Protein AF-A0A2W6WFK7-F1 (afdb_monomer)

Radius of gyration: 18.99 Å; Cα contacts (8 Å, |Δi|>4): 15; chains: 1; bounding box: 41×24×45 Å

Secondary structure (DSSP, 8-state):
--PPP---SSHHHHHHHHHHHHHTSSPPPP--HHHHHHHHHHHHHHHHHHHHS-HHHHHHHHHHHHHHHHTT-

Foldseek 3Di:
DPDPDDADPDPVSNVVVVVCCVVVVDPDDDDDPVNVVVVVCCVPVVVVVVVVDDPVRVVVVVVVVVVVVVVVD

Solvent-accessible surface area (backbone atoms only — not comparable to full-atom values): 4525 Å² total; per-residue (Å²): 129,88,75,73,85,85,72,65,86,51,67,68,61,35,51,49,53,53,49,33,38,74,73,63,78,35,82,74,79,80,79,52,70,67,58,58,52,49,52,57,47,47,69,52,48,52,60,55,52,59,72,74,49,52,74,65,58,52,50,54,55,49,52,53,52,50,53,56,55,60,73,73,104

Structure (mmCIF, N/CA/C/O backbone):
data_AF-A0A2W6WFK7-F1
#
_entry.id   AF-A0A2W6WFK7-F1
#
loop_
_atom_site.group_PDB
_atom_site.id
_atom_site.type_symbol
_atom_site.label_atom_id
_atom_site.label_alt_id
_atom_site.label_comp_id
_atom_site.label_asym_id
_atom_site.label_entity_id
_atom_site.label_seq_id
_atom_site.pdbx_PDB_ins_code
_atom_site.Cartn_x
_atom_site.Cartn_y
_atom_site.Cartn_z
_atom_site.occupancy
_atom_site.B_iso_or_equiv
_atom_site.auth_seq_id
_atom_site.auth_comp_id
_atom_site.auth_asym_id
_atom_site.auth_atom_id
_atom_site.pdbx_PDB_model_num
ATOM 1 N N . MET A 1 1 ? 4.503 -14.692 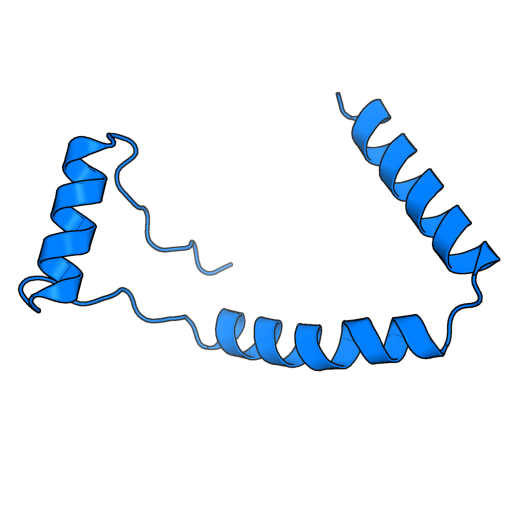2.792 1.00 54.84 1 MET A N 1
ATOM 2 C CA . MET A 1 1 ? 4.429 -13.279 2.357 1.00 54.84 1 MET A CA 1
ATOM 3 C C . MET A 1 1 ? 5.272 -13.145 1.104 1.00 54.84 1 MET A C 1
ATOM 5 O O . MET A 1 1 ? 6.470 -13.382 1.183 1.00 54.84 1 MET A O 1
ATOM 9 N N . THR A 1 2 ? 4.673 -12.868 -0.053 1.00 54.41 2 THR A N 1
ATOM 10 C CA . THR A 1 2 ? 5.435 -12.626 -1.285 1.00 54.41 2 THR A CA 1
ATOM 11 C C . THR A 1 2 ? 6.207 -11.321 -1.102 1.00 54.41 2 THR A C 1
ATOM 13 O O . THR A 1 2 ? 5.594 -10.271 -0.908 1.00 54.41 2 THR A O 1
ATOM 16 N N . LYS A 1 3 ? 7.543 -11.387 -1.055 1.00 64.31 3 LYS A N 1
ATOM 17 C CA . LYS A 1 3 ? 8.376 -10.181 -0.960 1.00 64.31 3 LYS A CA 1
ATOM 18 C C . LYS A 1 3 ? 8.132 -9.346 -2.221 1.00 64.31 3 LYS A C 1
ATOM 20 O O . LYS A 1 3 ? 8.172 -9.921 -3.309 1.00 64.31 3 LYS A O 1
ATOM 25 N N . PRO A 1 4 ? 7.863 -8.034 -2.101 1.00 62.25 4 PRO A N 1
ATOM 26 C CA . PRO A 1 4 ? 7.787 -7.190 -3.278 1.00 62.25 4 PRO A CA 1
ATOM 27 C C . PRO A 1 4 ? 9.127 -7.244 -4.030 1.00 62.25 4 PRO A C 1
ATOM 29 O O . PRO A 1 4 ? 10.177 -7.397 -3.391 1.00 62.25 4 PRO A O 1
ATOM 32 N N . PRO A 1 5 ? 9.097 -7.132 -5.367 1.00 69.12 5 PRO A N 1
ATOM 33 C CA . PRO A 1 5 ? 10.301 -7.094 -6.189 1.00 69.12 5 PRO A CA 1
ATOM 34 C C . PRO A 1 5 ? 11.224 -5.982 -5.680 1.00 69.12 5 PRO A C 1
ATOM 36 O O . PRO A 1 5 ? 10.793 -4.849 -5.439 1.00 69.12 5 PRO A O 1
ATOM 39 N N . LYS A 1 6 ? 12.491 -6.325 -5.439 1.00 76.38 6 LYS A N 1
ATOM 40 C CA . LYS A 1 6 ? 13.451 -5.419 -4.810 1.00 76.38 6 LYS A CA 1
ATOM 41 C C . LYS A 1 6 ? 13.942 -4.417 -5.847 1.00 76.38 6 LYS A C 1
ATOM 43 O O . LYS A 1 6 ? 14.663 -4.787 -6.763 1.00 76.38 6 LYS A O 1
ATOM 48 N N . ARG A 1 7 ? 13.551 -3.154 -5.689 1.00 85.62 7 ARG A N 1
ATOM 49 C CA . ARG A 1 7 ? 14.045 -2.062 -6.533 1.00 85.62 7 ARG A CA 1
ATOM 50 C C . ARG A 1 7 ? 15.431 -1.591 -6.069 1.00 85.62 7 ARG A C 1
ATOM 52 O O . ARG A 1 7 ? 15.716 -1.686 -4.866 1.00 85.62 7 ARG A O 1
ATOM 59 N N . PRO A 1 8 ? 16.279 -1.086 -6.985 1.00 92.44 8 PRO A N 1
ATOM 60 C CA . PRO A 1 8 ? 17.527 -0.427 -6.624 1.00 92.44 8 PRO A CA 1
ATOM 61 C C . PRO A 1 8 ? 17.280 0.705 -5.624 1.00 92.44 8 PRO A C 1
ATOM 63 O O . PRO A 1 8 ? 16.271 1.406 -5.708 1.00 92.44 8 PRO A O 1
ATOM 66 N N . ARG A 1 9 ? 18.188 0.861 -4.652 1.00 92.31 9 ARG A N 1
ATOM 67 C CA . ARG A 1 9 ? 18.129 1.986 -3.701 1.00 92.31 9 ARG A CA 1
ATOM 68 C C . ARG A 1 9 ? 18.752 3.255 -4.271 1.00 92.31 9 ARG A C 1
ATOM 70 O O . ARG A 1 9 ? 18.399 4.341 -3.829 1.00 92.31 9 ARG A O 1
ATOM 77 N N . ASP A 1 10 ? 19.696 3.097 -5.195 1.00 96.38 10 ASP A N 1
ATOM 78 C CA . ASP A 1 10 ? 20.347 4.209 -5.868 1.00 96.38 10 ASP A CA 1
ATOM 79 C C . ASP A 1 10 ? 19.367 4.892 -6.845 1.00 96.38 10 ASP A C 1
ATOM 81 O O . ASP A 1 10 ? 18.734 4.194 -7.647 1.00 96.38 10 ASP A O 1
ATOM 85 N N . PRO A 1 11 ? 19.227 6.229 -6.803 1.00 96.19 11 PRO A N 1
ATOM 86 C CA . PRO A 1 11 ? 18.293 6.950 -7.663 1.00 96.19 11 PRO A CA 1
ATOM 87 C C . PRO A 1 11 ? 18.588 6.820 -9.160 1.00 96.19 11 PRO A C 1
ATOM 89 O O . PRO A 1 11 ? 17.645 6.736 -9.944 1.00 96.19 11 PRO A O 1
ATOM 92 N N . ASN A 1 12 ? 19.861 6.768 -9.568 1.00 97.44 12 ASN A N 1
ATOM 93 C CA . ASN A 1 12 ? 20.227 6.681 -10.984 1.00 97.44 12 ASN A CA 1
ATOM 94 C C . ASN A 1 12 ? 19.906 5.293 -11.544 1.00 97.44 12 ASN A C 1
ATOM 96 O O . ASN A 1 12 ? 19.318 5.170 -12.617 1.00 97.44 12 ASN A O 1
ATOM 100 N N . GLN A 1 13 ? 20.222 4.242 -10.786 1.00 95.81 13 GLN A N 1
ATOM 101 C CA . GLN A 1 13 ? 19.845 2.870 -11.130 1.00 95.81 13 GLN A CA 1
ATOM 102 C C . GLN A 1 13 ? 18.326 2.696 -11.181 1.00 95.81 13 GLN A C 1
ATOM 104 O O . GLN A 1 13 ? 17.808 2.010 -12.059 1.00 95.81 13 GLN A O 1
ATOM 109 N N . LEU A 1 14 ? 17.601 3.326 -10.254 1.00 94.75 14 LEU A N 1
ATOM 110 C CA . LEU A 1 14 ? 16.145 3.298 -10.253 1.00 94.75 14 LEU A CA 1
ATOM 111 C C . LEU A 1 14 ? 15.560 4.030 -11.467 1.00 94.75 14 LEU A C 1
ATOM 113 O O . LEU A 1 14 ? 14.620 3.524 -12.073 1.00 94.75 14 LEU A O 1
ATOM 117 N N . ALA A 1 15 ? 16.109 5.192 -11.823 1.00 95.75 15 ALA A N 1
ATOM 118 C CA . ALA A 1 15 ? 15.684 5.951 -12.993 1.00 95.75 15 ALA A CA 1
ATOM 119 C C . ALA A 1 15 ? 15.899 5.150 -14.282 1.00 95.75 15 ALA A C 1
ATOM 121 O O . ALA A 1 15 ? 14.979 5.056 -15.090 1.00 95.75 15 ALA A O 1
ATOM 122 N N . LYS A 1 16 ? 17.062 4.501 -14.428 1.00 95.81 16 LYS A N 1
ATOM 123 C CA . LYS A 1 16 ? 17.321 3.580 -15.538 1.00 95.81 16 LYS A CA 1
ATOM 124 C C . LYS A 1 16 ? 16.278 2.460 -15.590 1.00 95.81 16 LYS A C 1
ATOM 126 O O . LYS A 1 16 ? 15.600 2.328 -16.596 1.00 95.81 16 LYS A O 1
ATOM 131 N N . LEU A 1 17 ? 16.076 1.736 -14.486 1.00 93.88 17 LEU A N 1
ATOM 132 C CA . LEU A 1 17 ? 15.089 0.651 -14.414 1.00 93.88 17 LEU A CA 1
ATOM 133 C C . LEU A 1 17 ? 13.680 1.113 -14.828 1.00 93.88 17 LEU A C 1
ATOM 135 O O . LEU A 1 17 ? 12.933 0.370 -15.453 1.00 93.88 17 LEU A O 1
ATOM 139 N N . MET A 1 18 ? 13.283 2.337 -14.469 1.00 93.44 18 MET A N 1
ATOM 140 C CA . MET A 1 18 ? 11.993 2.890 -14.893 1.00 93.44 18 MET A CA 1
ATOM 141 C C . MET A 1 18 ? 11.918 3.111 -16.406 1.00 93.44 18 MET A C 1
ATOM 143 O O . MET A 1 18 ? 10.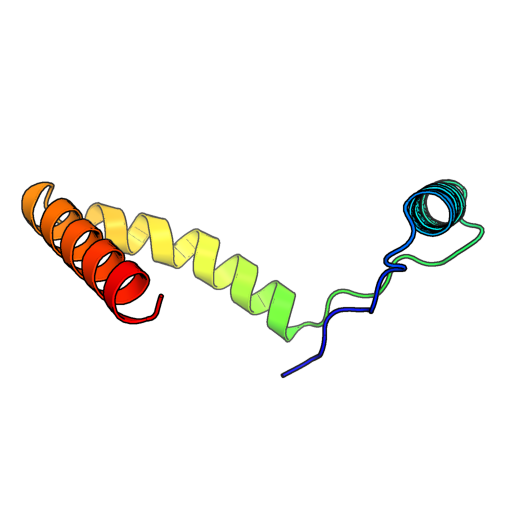871 2.832 -16.988 1.00 93.44 18 MET A O 1
ATOM 147 N N . VAL A 1 19 ? 12.995 3.611 -17.021 1.00 96.62 19 VAL A N 1
ATOM 148 C CA . VAL A 1 19 ? 13.081 3.798 -18.476 1.00 96.62 19 VAL A CA 1
ATOM 149 C C . VAL A 1 19 ? 13.054 2.447 -19.174 1.00 96.62 19 VAL A C 1
ATOM 151 O O . VAL A 1 19 ? 12.199 2.261 -20.029 1.00 96.62 19 VAL A O 1
ATOM 154 N N . ASP A 1 20 ? 13.880 1.496 -18.739 1.00 95.56 20 ASP A N 1
ATOM 155 C CA . ASP A 1 20 ? 13.970 0.158 -19.329 1.00 95.56 20 ASP A CA 1
ATOM 156 C C . ASP A 1 20 ? 12.599 -0.555 -19.287 1.00 95.56 20 ASP A C 1
ATOM 158 O O . ASP A 1 20 ? 12.167 -1.167 -20.264 1.00 95.56 20 ASP A O 1
ATOM 162 N N . ILE A 1 21 ? 11.842 -0.402 -18.190 1.00 94.12 21 ILE A N 1
ATOM 163 C CA . ILE A 1 21 ? 10.465 -0.918 -18.093 1.00 94.12 21 ILE A CA 1
ATOM 164 C C . ILE A 1 21 ? 9.505 -0.198 -19.049 1.00 94.12 21 ILE A C 1
ATOM 166 O O . ILE A 1 21 ? 8.619 -0.825 -19.630 1.00 94.12 21 ILE A O 1
ATOM 170 N N . ALA A 1 22 ? 9.631 1.121 -19.194 1.00 94.81 22 ALA A N 1
ATOM 171 C CA . ALA A 1 22 ? 8.741 1.916 -20.037 1.00 94.81 22 ALA A CA 1
ATOM 172 C C . ALA A 1 22 ? 9.003 1.7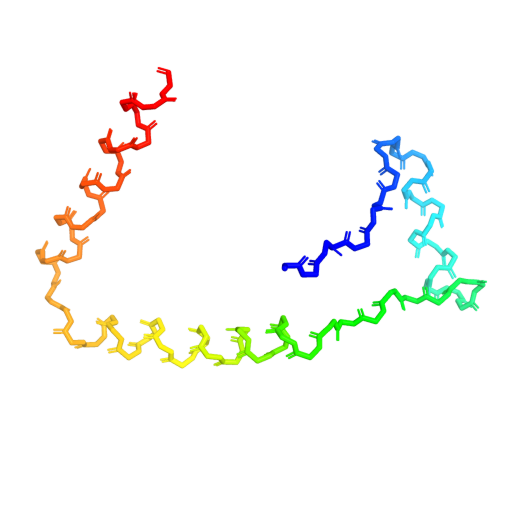15 -21.539 1.00 94.81 22 ALA A C 1
ATOM 174 O O . ALA A 1 22 ? 8.061 1.779 -22.329 1.00 94.81 22 ALA A O 1
ATOM 175 N N . THR A 1 23 ? 10.257 1.465 -21.928 1.00 96.56 23 THR A N 1
ATOM 176 C CA . THR A 1 23 ? 10.663 1.174 -23.312 1.00 96.56 23 THR A CA 1
ATOM 177 C C . THR A 1 23 ? 10.495 -0.300 -23.681 1.00 96.56 23 THR A C 1
ATOM 179 O O . THR A 1 23 ? 10.562 -0.642 -24.859 1.00 96.56 23 THR A O 1
ATOM 182 N N . GLY A 1 24 ? 10.220 -1.169 -22.701 1.00 92.75 24 GLY A N 1
ATOM 183 C CA . GLY A 1 24 ? 10.053 -2.609 -22.904 1.00 92.75 24 GLY A CA 1
ATOM 184 C C . GLY A 1 24 ? 11.371 -3.383 -22.976 1.00 92.75 24 GLY A C 1
ATOM 185 O O . GLY A 1 24 ? 11.358 -4.561 -23.327 1.00 92.75 24 GLY A O 1
ATOM 186 N N . GLU A 1 25 ? 12.492 -2.745 -22.634 1.00 93.94 25 GLU A N 1
ATOM 187 C CA . GLU A 1 25 ? 13.795 -3.398 -22.470 1.00 93.94 25 GLU A CA 1
ATOM 188 C C . GLU A 1 25 ? 13.824 -4.312 -21.235 1.00 93.94 25 GLU A C 1
ATOM 190 O O . GLU A 1 25 ? 14.510 -5.333 -21.237 1.00 93.94 25 GLU A O 1
ATOM 195 N N . GLU A 1 26 ? 13.030 -3.997 -20.206 1.00 90.00 26 GLU A N 1
ATOM 196 C CA . GLU A 1 26 ? 12.845 -4.839 -19.025 1.00 90.00 26 GLU A CA 1
ATOM 197 C C . GLU A 1 26 ? 11.356 -5.067 -18.717 1.00 90.00 26 GLU A C 1
ATOM 199 O O . GLU A 1 26 ? 10.511 -4.185 -18.860 1.00 90.00 26 GLU A O 1
ATOM 204 N N . ALA A 1 27 ? 11.000 -6.275 -18.275 1.00 85.25 27 ALA A N 1
ATOM 205 C CA . ALA A 1 27 ? 9.623 -6.577 -17.902 1.00 85.25 27 ALA A CA 1
ATOM 206 C C . ALA A 1 27 ? 9.284 -5.985 -16.527 1.00 85.25 27 ALA A C 1
ATOM 208 O O . ALA A 1 27 ? 10.016 -6.154 -15.548 1.00 85.25 27 ALA A O 1
ATOM 209 N N . ALA A 1 28 ? 8.112 -5.355 -16.418 1.00 82.44 28 ALA A N 1
ATOM 210 C CA . ALA A 1 28 ? 7.584 -4.973 -15.118 1.00 82.44 28 ALA A CA 1
ATOM 211 C C . ALA A 1 28 ? 7.370 -6.229 -14.253 1.00 82.44 28 ALA A C 1
ATOM 213 O O . ALA A 1 28 ? 6.848 -7.236 -14.739 1.00 82.44 28 ALA A O 1
ATOM 214 N N . PRO A 1 29 ? 7.714 -6.185 -12.958 1.00 80.94 29 PRO A N 1
ATOM 215 C CA . PRO A 1 29 ? 7.528 -7.339 -12.100 1.00 80.94 29 PRO A CA 1
ATOM 216 C C . PRO A 1 29 ? 6.042 -7.668 -11.945 1.00 80.94 29 PRO A C 1
ATOM 218 O O . PRO A 1 29 ? 5.219 -6.790 -11.664 1.00 80.94 29 PRO A O 1
ATOM 221 N N . GLU A 1 30 ? 5.710 -8.951 -12.078 1.00 81.38 30 GLU A N 1
ATOM 222 C CA . GLU A 1 30 ? 4.336 -9.420 -11.956 1.00 81.38 30 GLU A CA 1
ATOM 223 C C . GLU A 1 30 ? 3.775 -9.174 -10.550 1.00 81.38 30 GLU A C 1
ATOM 225 O O . GLU A 1 30 ? 4.398 -9.448 -9.516 1.00 81.38 30 GLU A O 1
ATOM 230 N N . VAL A 1 31 ? 2.545 -8.666 -10.501 1.00 80.69 31 VAL A N 1
ATOM 231 C CA . VAL A 1 31 ? 1.830 -8.489 -9.239 1.00 80.69 31 VAL A CA 1
ATOM 232 C C . VAL A 1 31 ? 1.331 -9.849 -8.773 1.00 80.69 31 VAL A C 1
ATOM 234 O O . VAL A 1 31 ? 0.443 -10.438 -9.386 1.00 80.69 31 VAL A O 1
ATOM 237 N N . ALA A 1 32 ? 1.849 -10.321 -7.638 1.00 85.50 32 ALA A N 1
ATOM 238 C CA . ALA A 1 32 ? 1.399 -11.577 -7.051 1.00 85.50 32 ALA A CA 1
ATOM 239 C C . ALA A 1 32 ? -0.138 -11.585 -6.856 1.00 85.50 32 ALA A C 1
ATOM 241 O O . ALA A 1 32 ? -0.692 -10.599 -6.345 1.00 85.50 32 ALA A O 1
ATOM 242 N N . PRO A 1 33 ? -0.842 -12.697 -7.152 1.00 86.56 33 PRO A N 1
ATOM 243 C CA . PRO A 1 33 ? -2.302 -12.786 -7.023 1.00 86.56 33 PRO A CA 1
ATOM 244 C C . PRO A 1 33 ? -2.828 -12.404 -5.631 1.00 86.56 33 PRO A C 1
ATOM 246 O O . PRO A 1 33 ? -3.909 -11.831 -5.483 1.00 86.56 33 PRO A O 1
ATOM 249 N N . THR A 1 34 ? -2.035 -12.669 -4.591 1.00 88.12 34 THR A N 1
ATOM 250 C CA . THR A 1 34 ? -2.330 -12.295 -3.202 1.00 88.12 34 THR A CA 1
ATOM 251 C C . THR A 1 34 ? -2.406 -10.781 -3.004 1.00 88.12 34 THR A C 1
ATOM 253 O O . THR A 1 34 ? -3.308 -10.300 -2.317 1.00 88.12 34 THR A O 1
ATOM 256 N N . ILE A 1 35 ? -1.511 -10.020 -3.640 1.00 85.56 35 ILE A N 1
ATOM 257 C CA . ILE A 1 35 ? -1.470 -8.553 -3.577 1.00 85.56 35 ILE A CA 1
ATOM 258 C C . ILE A 1 35 ? -2.673 -7.972 -4.321 1.00 85.56 35 ILE A C 1
ATOM 260 O O .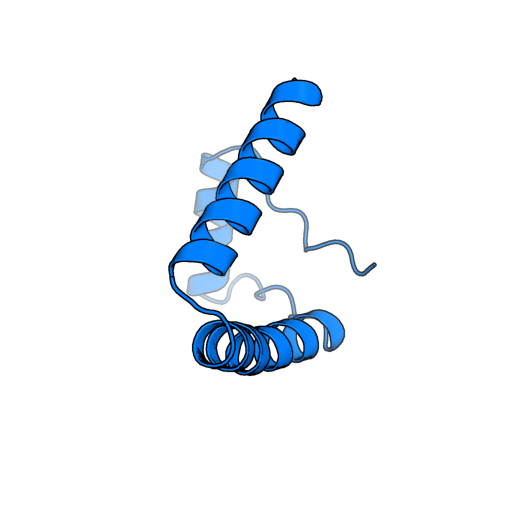 ILE A 1 35 ? -3.363 -7.096 -3.796 1.00 85.56 35 ILE A O 1
ATOM 264 N N . ALA A 1 36 ? -2.980 -8.503 -5.507 1.00 88.56 36 ALA A N 1
ATOM 265 C CA . ALA A 1 36 ? -4.149 -8.087 -6.278 1.00 88.56 36 ALA A CA 1
ATOM 266 C C . ALA A 1 36 ? -5.458 -8.318 -5.498 1.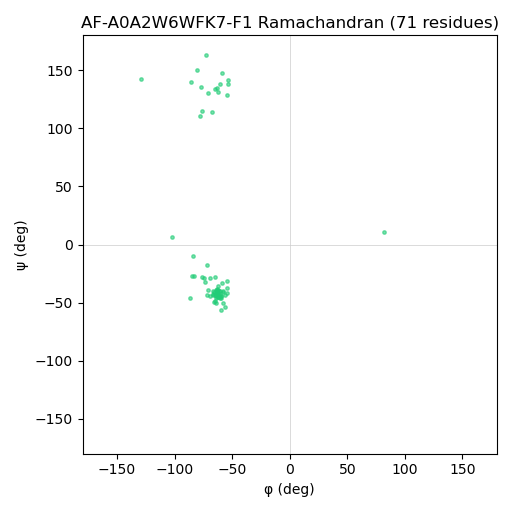00 88.56 36 ALA A C 1
ATOM 268 O O . ALA A 1 36 ? -6.303 -7.420 -5.402 1.00 88.56 36 ALA A O 1
ATOM 269 N N . ARG A 1 37 ? -5.601 -9.489 -4.858 1.00 91.38 37 ARG A N 1
ATOM 270 C CA . ARG A 1 37 ? -6.747 -9.811 -3.994 1.00 91.38 37 ARG A CA 1
ATOM 271 C C . ARG A 1 37 ? -6.838 -8.871 -2.792 1.00 91.38 37 ARG A C 1
ATOM 273 O O . ARG A 1 37 ? -7.927 -8.376 -2.499 1.00 91.38 37 ARG A O 1
ATOM 280 N N . ALA A 1 38 ? -5.720 -8.602 -2.120 1.00 90.56 38 ALA A N 1
ATOM 281 C CA . ALA A 1 38 ? -5.677 -7.695 -0.975 1.00 90.56 38 ALA A CA 1
ATOM 282 C C . ALA A 1 38 ? -6.086 -6.264 -1.361 1.00 90.56 38 ALA A C 1
ATOM 284 O O . ALA A 1 38 ? -6.898 -5.654 -0.667 1.00 90.56 38 ALA A O 1
ATOM 285 N N . LYS A 1 39 ? -5.610 -5.756 -2.508 1.00 92.06 39 LYS A N 1
ATOM 286 C CA . LYS A 1 39 ? -6.008 -4.446 -3.050 1.00 92.06 39 LYS A CA 1
ATOM 287 C C . LYS A 1 39 ? -7.520 -4.371 -3.267 1.00 92.06 39 LYS A C 1
ATOM 289 O O . LYS A 1 39 ? -8.162 -3.441 -2.782 1.00 92.06 39 LYS A O 1
ATOM 294 N N . LYS A 1 40 ? -8.097 -5.372 -3.942 1.00 94.25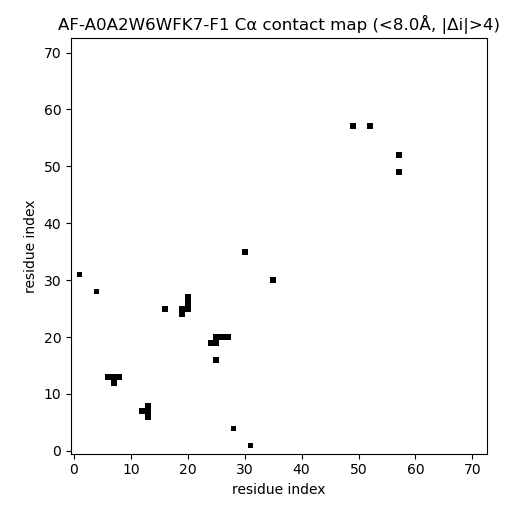 40 LYS A N 1
ATOM 295 C CA . LYS A 1 40 ? -9.546 -5.445 -4.195 1.00 94.25 40 LYS A CA 1
ATOM 296 C C . LYS A 1 40 ? -10.350 -5.497 -2.892 1.00 94.25 40 LYS A C 1
ATOM 298 O O . LYS A 1 40 ? -11.360 -4.809 -2.758 1.00 94.25 40 LYS A O 1
ATOM 303 N N . ALA A 1 41 ? -9.889 -6.278 -1.916 1.00 94.12 41 ALA A N 1
ATOM 304 C CA . ALA A 1 41 ? -10.523 -6.363 -0.605 1.00 94.12 41 ALA A CA 1
ATOM 305 C C . ALA A 1 41 ? -10.470 -5.022 0.148 1.00 94.12 41 ALA A C 1
ATOM 307 O O . ALA A 1 41 ? -11.490 -4.591 0.681 1.00 94.12 41 ALA A O 1
ATOM 308 N N . GLY A 1 42 ? -9.326 -4.329 0.142 1.00 94.06 42 GLY A N 1
ATOM 309 C CA . GLY A 1 42 ? -9.157 -3.029 0.799 1.00 94.06 42 GLY A CA 1
ATOM 310 C C . GLY A 1 42 ? -10.041 -1.930 0.207 1.00 94.06 42 GLY A C 1
ATOM 311 O O . GLY A 1 42 ? -10.686 -1.196 0.956 1.00 94.06 42 GLY A O 1
ATOM 312 N N . GLN A 1 43 ? -10.147 -1.876 -1.126 1.00 95.06 43 GLN A N 1
ATOM 313 C CA . GLN A 1 43 ? -11.015 -0.925 -1.834 1.00 95.06 43 GLN A CA 1
ATOM 314 C C . GLN A 1 43 ? -12.493 -1.064 -1.447 1.00 95.06 43 GLN A C 1
ATOM 316 O O . GLN A 1 43 ? -13.207 -0.068 -1.404 1.00 95.06 43 GLN A O 1
ATOM 321 N N . LYS A 1 44 ? -12.954 -2.282 -1.134 1.00 96.06 44 LYS A N 1
ATOM 322 C CA . LYS A 1 44 ? -14.328 -2.527 -0.672 1.00 96.06 44 LYS A CA 1
ATOM 323 C C . LYS A 1 44 ? -14.475 -2.351 0.843 1.00 96.06 44 LYS A C 1
ATOM 325 O O . LYS A 1 44 ? -15.423 -1.722 1.306 1.00 96.06 44 LYS A O 1
ATOM 330 N N . GLY A 1 45 ? -13.551 -2.918 1.616 1.00 95.69 45 GLY A N 1
ATOM 331 C CA . GLY A 1 45 ? -13.643 -3.004 3.074 1.00 95.69 45 GLY A CA 1
ATOM 332 C C . GLY A 1 45 ? -13.468 -1.663 3.783 1.00 95.69 45 GLY A C 1
ATOM 333 O O . GLY A 1 45 ? -14.199 -1.382 4.730 1.00 95.69 45 GLY A O 1
ATOM 334 N N . GLY A 1 46 ? -12.551 -0.815 3.308 1.00 93.75 46 GLY A N 1
ATOM 335 C CA . GLY A 1 46 ? -12.300 0.503 3.901 1.00 93.75 46 GLY A CA 1
ATOM 336 C C . GLY A 1 46 ? -13.545 1.399 3.892 1.00 93.75 46 GLY A C 1
ATOM 337 O O . GLY A 1 46 ? -13.997 1.808 4.964 1.00 93.75 46 GLY A O 1
ATOM 338 N N . PRO A 1 47 ? -14.157 1.652 2.720 1.00 95.31 47 PRO A N 1
ATOM 339 C CA . PRO A 1 47 ? -15.386 2.436 2.629 1.00 95.31 47 PRO A CA 1
ATOM 340 C C . PRO A 1 47 ? -16.562 1.810 3.383 1.00 95.31 47 PRO A C 1
ATOM 342 O O . PRO A 1 47 ? -17.304 2.528 4.046 1.00 95.31 47 PRO A O 1
ATOM 345 N N . ALA A 1 48 ? -16.726 0.483 3.324 1.00 95.94 48 ALA A N 1
ATOM 346 C CA . ALA A 1 48 ? -17.789 -0.204 4.059 1.00 95.94 48 ALA A CA 1
ATOM 347 C C . ALA A 1 48 ? -17.667 0.028 5.572 1.00 95.94 48 ALA A C 1
ATOM 349 O O . ALA A 1 48 ? -18.637 0.411 6.219 1.00 95.94 48 ALA A O 1
ATOM 350 N N . ARG A 1 49 ? -16.457 -0.109 6.124 1.00 94.75 49 ARG A N 1
ATOM 351 C CA . ARG A 1 49 ? -16.184 0.179 7.536 1.00 94.75 49 ARG A CA 1
ATOM 352 C C . ARG A 1 49 ? -16.422 1.651 7.871 1.00 94.75 49 ARG A C 1
ATOM 354 O O . ARG A 1 49 ? -16.993 1.952 8.910 1.00 94.75 49 ARG A O 1
ATOM 361 N N . ALA A 1 50 ? -16.017 2.566 6.993 1.00 91.38 50 ALA A N 1
ATOM 362 C CA . ALA A 1 50 ? -16.193 3.999 7.211 1.00 91.38 50 ALA A CA 1
ATOM 363 C C . ALA A 1 50 ? -17.667 4.440 7.240 1.00 91.38 50 ALA A C 1
ATOM 365 O O . ALA A 1 50 ? -17.963 5.429 7.900 1.00 91.38 50 ALA A O 1
ATOM 366 N N . LYS A 1 51 ? -18.565 3.722 6.548 1.00 94.25 51 LYS A N 1
ATOM 367 C CA . LYS A 1 51 ? -20.017 3.977 6.567 1.00 94.25 51 LYS A CA 1
ATOM 368 C C . LYS A 1 51 ? -20.699 3.533 7.863 1.00 94.25 51 LYS A C 1
ATOM 370 O O . LYS A 1 51 ? -21.724 4.098 8.212 1.00 94.25 51 LYS A O 1
ATOM 375 N N . VAL A 1 52 ? -20.162 2.515 8.536 1.00 96.38 52 VAL A N 1
ATOM 376 C CA . VAL A 1 52 ? -20.744 1.963 9.773 1.00 96.38 52 VAL A CA 1
ATOM 377 C C . VAL A 1 52 ? -20.291 2.737 11.015 1.00 96.38 52 VAL A C 1
ATOM 379 O O . VAL A 1 52 ? -21.009 2.769 12.006 1.00 96.38 52 VAL A O 1
ATOM 382 N N . LEU A 1 53 ? -19.110 3.359 10.976 1.00 95.56 53 LEU A N 1
ATOM 383 C CA . LEU A 1 53 ? -18.543 4.067 12.126 1.00 95.56 53 LEU A CA 1
ATOM 384 C C . LEU A 1 53 ? -19.042 5.510 12.235 1.00 95.56 53 LEU A C 1
ATOM 386 O O . LEU A 1 53 ? -19.071 6.240 11.241 1.00 95.56 53 LEU A O 1
ATOM 390 N N . THR A 1 54 ? -19.321 5.950 13.463 1.00 96.56 54 THR A N 1
ATOM 391 C CA . THR A 1 54 ? -19.627 7.359 13.752 1.00 96.56 54 THR A CA 1
ATOM 392 C C . THR A 1 54 ? -18.367 8.235 13.671 1.00 96.56 54 THR A C 1
ATOM 394 O O . THR A 1 54 ? -17.235 7.727 13.697 1.00 96.56 54 THR A O 1
ATOM 397 N N . PRO A 1 55 ? -18.510 9.569 13.561 1.00 94.56 55 PRO A N 1
ATOM 398 C CA . PRO A 1 55 ? -17.379 10.485 13.648 1.00 94.56 55 PRO A CA 1
ATOM 399 C C . PRO A 1 55 ? -16.548 10.314 14.929 1.00 94.56 55 PRO A C 1
ATOM 401 O O . PRO A 1 55 ? -15.320 10.294 14.818 1.00 94.56 55 PRO A O 1
ATOM 404 N N . GLU A 1 56 ? -17.175 10.119 16.099 1.00 96.06 56 GLU A N 1
ATOM 405 C CA . GLU A 1 56 ? -16.442 9.930 17.362 1.00 96.06 56 GLU A CA 1
ATOM 406 C C . GLU A 1 56 ? -15.623 8.640 17.338 1.00 96.06 56 GLU A C 1
ATOM 408 O O . GLU A 1 56 ? -14.415 8.675 17.565 1.00 96.06 56 GLU A O 1
ATOM 413 N N . GLN A 1 57 ? -16.236 7.519 16.941 1.00 96.75 57 GLN A N 1
ATOM 414 C CA . GLN A 1 57 ? -15.551 6.226 16.858 1.00 96.75 57 GLN A CA 1
ATOM 415 C C . GLN A 1 57 ? -14.334 6.286 15.926 1.00 96.75 57 GLN A C 1
ATOM 417 O O . GLN A 1 57 ? -13.276 5.727 16.221 1.00 96.75 57 GLN A O 1
ATOM 422 N N . ARG A 1 58 ? -14.447 6.982 14.785 1.00 94.75 58 ARG A N 1
ATOM 423 C CA . ARG A 1 58 ? -13.306 7.182 13.875 1.00 94.75 58 ARG A CA 1
ATOM 424 C C . ARG A 1 58 ? -12.191 8.003 14.526 1.00 94.75 58 ARG A C 1
ATOM 426 O O . ARG A 1 58 ? -11.023 7.674 14.313 1.00 94.75 58 ARG A O 1
ATOM 433 N N . SER A 1 59 ? -12.543 9.029 15.300 1.00 95.31 59 SER A N 1
ATOM 434 C CA . SER A 1 59 ? -11.591 9.866 16.039 1.00 95.31 59 SER A CA 1
ATOM 435 C C . SER A 1 59 ? -10.838 9.061 17.103 1.00 95.31 59 SER A C 1
ATOM 437 O O . SER A 1 59 ? -9.608 9.090 17.147 1.00 95.31 59 SER A O 1
ATOM 439 N N . GLU A 1 60 ? -11.547 8.245 17.884 1.00 96.69 60 GLU A N 1
ATOM 440 C CA . GLU A 1 60 ? -10.957 7.371 18.905 1.00 96.69 60 GLU A CA 1
ATOM 441 C C . GLU A 1 60 ? -9.969 6.364 18.304 1.00 96.69 60 GLU A C 1
ATOM 443 O O . GLU A 1 60 ? -8.841 6.218 18.781 1.00 96.69 60 GLU A O 1
ATOM 448 N N . ILE A 1 61 ? -10.353 5.710 17.201 1.00 95.62 61 ILE A N 1
ATOM 449 C CA . ILE A 1 61 ? -9.478 4.773 16.482 1.00 95.62 61 ILE A CA 1
ATOM 450 C C . ILE A 1 61 ? -8.215 5.488 15.979 1.00 95.62 61 ILE A C 1
ATOM 452 O O . ILE A 1 61 ? -7.119 4.924 16.043 1.00 95.62 61 ILE A O 1
ATOM 456 N N . ALA A 1 62 ? -8.347 6.720 15.477 1.00 94.00 62 ALA A N 1
ATOM 457 C CA . ALA A 1 62 ? -7.213 7.513 15.012 1.00 94.00 62 ALA A CA 1
ATOM 458 C C . ALA A 1 62 ? -6.276 7.909 16.165 1.00 94.00 62 ALA A C 1
ATOM 460 O O . ALA A 1 62 ? -5.057 7.770 16.028 1.00 94.00 62 ALA A O 1
ATOM 461 N N . ALA A 1 63 ? -6.826 8.330 17.307 1.00 95.44 63 ALA A N 1
ATOM 462 C CA . ALA A 1 63 ? -6.058 8.663 18.504 1.00 95.44 63 ALA A CA 1
ATOM 463 C C . ALA A 1 63 ? -5.289 7.445 19.039 1.00 95.44 63 ALA A C 1
ATOM 465 O O . ALA A 1 63 ? -4.086 7.536 19.291 1.00 95.44 63 ALA A O 1
ATOM 466 N N . LEU A 1 64 ? -5.942 6.280 19.123 1.00 95.44 64 LEU A N 1
ATOM 467 C CA . LEU A 1 64 ? -5.301 5.026 19.527 1.00 95.44 64 LEU A CA 1
ATOM 468 C C . LEU A 1 64 ? -4.156 4.646 18.576 1.00 95.44 64 LEU A C 1
ATOM 470 O O . LEU A 1 64 ? -3.065 4.280 19.019 1.00 95.44 64 LEU A O 1
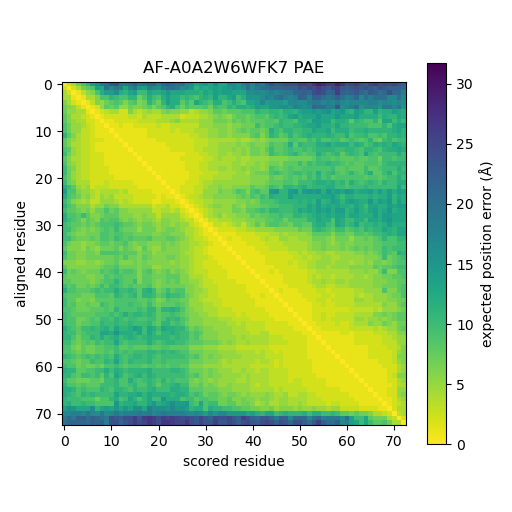ATOM 474 N N . ALA A 1 65 ? -4.375 4.768 17.263 1.00 94.75 65 ALA A N 1
ATOM 475 C CA . ALA A 1 65 ? -3.348 4.494 16.263 1.00 94.75 65 ALA A CA 1
ATOM 476 C C . ALA A 1 65 ? -2.150 5.452 16.379 1.00 94.75 65 ALA A C 1
ATOM 478 O O . ALA A 1 65 ? -1.006 5.020 16.224 1.00 94.75 65 ALA A O 1
ATOM 479 N N . ALA A 1 66 ? -2.391 6.734 16.667 1.00 94.88 66 ALA A N 1
ATOM 480 C CA . ALA A 1 66 ? -1.334 7.712 16.905 1.00 94.88 66 ALA A CA 1
ATOM 481 C C . ALA A 1 66 ? -0.526 7.359 18.162 1.00 94.88 66 ALA A C 1
ATOM 483 O O . ALA A 1 66 ? 0.692 7.217 18.074 1.00 94.88 66 ALA A O 1
ATOM 484 N N . GLN A 1 67 ? -1.188 7.104 19.294 1.00 94.75 67 GLN A N 1
ATOM 485 C CA . GLN A 1 67 ? -0.515 6.697 20.532 1.00 94.75 67 GLN A CA 1
ATOM 486 C C . GLN A 1 67 ? 0.343 5.440 20.334 1.00 94.75 67 GLN A C 1
ATOM 488 O O . GLN A 1 67 ? 1.483 5.391 20.789 1.00 94.75 67 GLN A O 1
ATOM 493 N N . ALA A 1 68 ? -0.167 4.434 19.618 1.00 95.19 68 ALA A N 1
ATOM 494 C CA . ALA A 1 68 ? 0.575 3.207 19.338 1.00 95.19 68 ALA A CA 1
ATOM 495 C C . ALA A 1 68 ? 1.833 3.447 18.486 1.00 95.19 68 ALA A C 1
ATOM 497 O O . ALA A 1 68 ? 2.860 2.816 18.729 1.00 95.19 68 ALA A O 1
ATOM 498 N N . ARG A 1 69 ? 1.770 4.357 17.502 1.00 94.12 69 ARG A N 1
ATOM 499 C CA . ARG A 1 69 ? 2.938 4.744 16.691 1.00 94.12 69 ARG A CA 1
ATOM 500 C C . ARG A 1 69 ? 3.997 5.443 17.536 1.00 94.12 69 ARG A C 1
ATOM 502 O O . ARG A 1 69 ? 5.168 5.124 17.401 1.00 94.12 69 ARG A O 1
ATOM 509 N N . TRP A 1 70 ? 3.575 6.350 18.414 1.00 92.06 70 TRP A N 1
ATOM 510 C CA . TRP A 1 70 ? 4.480 7.158 19.234 1.00 92.06 70 TRP A CA 1
ATOM 511 C C . TRP A 1 70 ? 5.080 6.374 20.408 1.00 92.06 70 TRP A C 1
ATOM 513 O O . TRP A 1 70 ? 6.206 6.644 20.796 1.00 92.06 70 TRP A O 1
ATOM 523 N N . LYS A 1 71 ? 4.387 5.353 20.932 1.00 84.19 71 LYS A N 1
ATOM 524 C CA . LYS A 1 71 ? 4.938 4.430 21.947 1.00 84.19 71 LYS A CA 1
ATOM 525 C C . LYS A 1 71 ? 5.995 3.458 21.408 1.00 84.19 71 LYS A C 1
ATOM 527 O O . LYS A 1 71 ? 6.674 2.818 22.200 1.00 84.19 71 LYS A O 1
ATOM 532 N N . LYS A 1 72 ? 6.066 3.271 20.087 1.00 61.00 72 LYS A N 1
ATOM 533 C CA . LYS A 1 72 ? 7.035 2.391 19.410 1.00 61.00 72 LYS A CA 1
ATOM 534 C C . LYS A 1 72 ? 8.204 3.157 18.773 1.00 61.00 72 LYS A C 1
ATOM 536 O O . LYS A 1 72 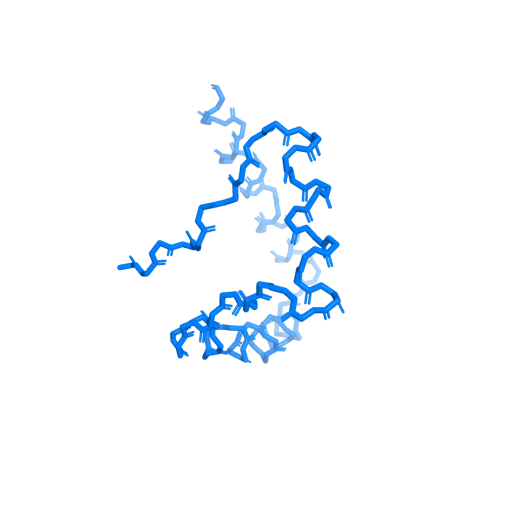? 8.975 2.534 18.043 1.00 61.00 72 LYS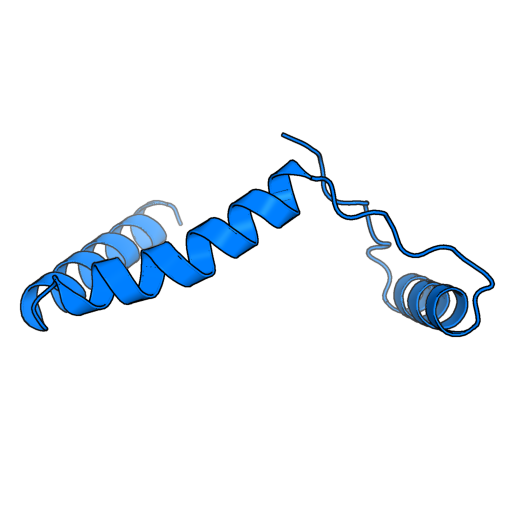 A O 1
ATOM 541 N N . GLY A 1 73 ? 8.280 4.469 19.004 1.00 51.31 73 GLY A N 1
ATOM 542 C CA . GLY A 1 73 ? 9.434 5.305 18.671 1.00 51.31 73 GLY A CA 1
ATOM 543 C C . GLY A 1 73 ? 10.494 5.253 19.756 1.00 51.31 73 GLY A C 1
ATOM 544 O O . GLY A 1 73 ? 10.112 5.025 20.926 1.00 51.31 73 GLY A O 1
#

Mean predicted aligned error: 7.28 Å

Sequence (73 aa):
MTKPPKRPRDPNQLAKLMVDIATGEEAAPEVAPTIARAKKAGQKGGPARAKVLTPEQRSEIAALAAQARWKKG

pLDDT: mean 89.38, std 10.84, range [51.31, 97.44]